Protein AF-E7D6I8-F1 (afdb_monomer)

Structure (mmCIF, N/CA/C/O backbone):
data_AF-E7D6I8-F1
#
_entry.id   AF-E7D6I8-F1
#
loop_
_atom_site.group_PDB
_atom_site.id
_atom_site.type_symbol
_atom_site.label_atom_id
_atom_site.label_alt_id
_atom_site.label_comp_id
_atom_site.label_asym_id
_atom_site.label_entity_id
_atom_site.label_seq_id
_atom_site.pdbx_PDB_ins_code
_atom_site.Cartn_x
_atom_site.Cartn_y
_atom_site.Cartn_z
_atom_site.occupancy
_atom_site.B_iso_or_equiv
_atom_site.auth_seq_id
_atom_site.auth_comp_id
_atom_site.auth_asym_id
_atom_site.auth_atom_id
_atom_site.pdbx_PDB_model_num
ATOM 1 N N . THR A 1 1 ? -1.156 -1.946 0.587 1.00 59.25 1 THR A N 1
ATOM 2 C CA . THR A 1 1 ? 0.275 -1.629 0.800 1.00 59.25 1 THR A CA 1
ATOM 3 C C . THR A 1 1 ? 1.200 -2.328 -0.184 1.00 59.25 1 THR A C 1
ATOM 5 O O . THR A 1 1 ? 0.895 -3.419 -0.640 1.00 59.25 1 THR A O 1
ATOM 8 N N . VAL A 1 2 ? 2.340 -1.712 -0.531 1.00 67.62 2 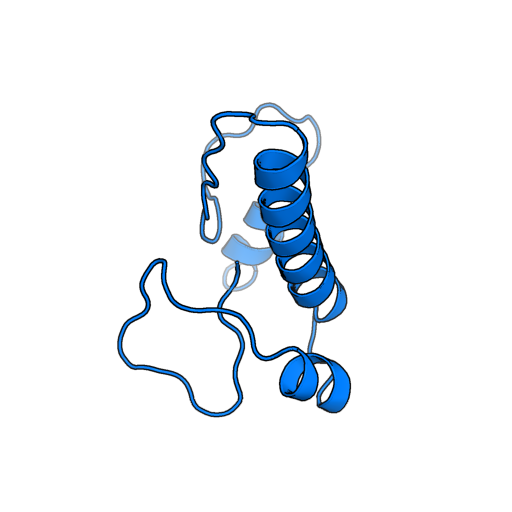VAL A N 1
ATOM 9 C CA . VAL A 1 2 ? 3.404 -2.383 -1.307 1.00 67.62 2 VAL A CA 1
ATOM 10 C C . VAL A 1 2 ? 4.351 -3.063 -0.328 1.00 67.62 2 VAL A C 1
ATOM 12 O O . VAL A 1 2 ? 4.952 -2.380 0.497 1.00 67.62 2 VAL A O 1
ATOM 15 N N . ASN A 1 3 ? 4.480 -4.383 -0.387 1.00 81.06 3 ASN A N 1
ATOM 16 C CA . ASN A 1 3 ? 5.223 -5.132 0.625 1.00 81.06 3 ASN A CA 1
ATOM 17 C C . ASN A 1 3 ? 6.735 -4.999 0.409 1.00 81.06 3 ASN A C 1
ATOM 19 O O . ASN A 1 3 ? 7.312 -5.625 -0.476 1.00 81.06 3 ASN A O 1
ATOM 23 N N . VAL A 1 4 ? 7.355 -4.138 1.216 1.00 87.56 4 VAL A N 1
ATOM 24 C CA . VAL A 1 4 ? 8.796 -3.876 1.222 1.00 87.56 4 VAL A CA 1
ATOM 25 C C . VAL A 1 4 ? 9.309 -4.197 2.617 1.00 87.56 4 VAL A C 1
ATOM 27 O O . VAL A 1 4 ? 8.883 -3.571 3.584 1.00 87.56 4 VAL A O 1
ATOM 30 N N . GLU A 1 5 ? 10.185 -5.189 2.712 1.00 91.44 5 GLU A N 1
ATOM 31 C CA . GLU A 1 5 ? 10.795 -5.675 3.952 1.00 91.44 5 GLU A CA 1
ATOM 32 C C . GLU A 1 5 ? 12.206 -6.202 3.657 1.00 91.44 5 GLU A C 1
ATOM 34 O O . GLU A 1 5 ? 12.528 -6.483 2.499 1.00 91.44 5 GLU A O 1
ATOM 39 N N . GLU A 1 6 ? 13.051 -6.323 4.685 1.00 91.88 6 GLU A N 1
ATOM 40 C CA . GLU A 1 6 ? 14.444 -6.768 4.519 1.00 91.88 6 GLU A CA 1
ATOM 41 C C . GLU A 1 6 ? 14.545 -8.204 3.991 1.00 91.88 6 GLU A C 1
ATOM 43 O O . GLU A 1 6 ? 15.360 -8.498 3.117 1.00 91.88 6 GLU A O 1
ATOM 48 N N . HIS A 1 7 ? 13.682 -9.086 4.497 1.00 92.62 7 HIS A N 1
ATOM 49 C CA . HIS A 1 7 ? 13.650 -10.499 4.144 1.00 92.62 7 HIS A CA 1
ATOM 50 C C . HIS A 1 7 ? 12.336 -10.820 3.440 1.00 92.62 7 HIS A C 1
ATOM 52 O O . HIS A 1 7 ? 11.296 -10.958 4.081 1.00 92.62 7 HIS A O 1
ATOM 58 N N . GLN A 1 8 ? 12.376 -10.935 2.113 1.00 91.44 8 GLN A N 1
ATOM 59 C CA . GLN A 1 8 ? 11.163 -11.166 1.335 1.00 91.44 8 GLN A CA 1
ATOM 60 C C . GLN A 1 8 ? 10.515 -12.515 1.643 1.00 91.44 8 GLN A C 1
ATOM 62 O O . GLN A 1 8 ? 11.182 -13.540 1.808 1.00 91.44 8 GLN A O 1
ATOM 67 N N . LYS A 1 9 ? 9.183 -12.508 1.661 1.00 90.44 9 LYS A N 1
ATOM 68 C CA . LYS A 1 9 ? 8.366 -13.709 1.811 1.00 90.44 9 LYS A CA 1
ATOM 69 C C . LYS A 1 9 ? 8.093 -14.338 0.446 1.00 90.44 9 LYS A C 1
ATOM 71 O O . LYS A 1 9 ? 7.980 -13.620 -0.546 1.00 90.44 9 LYS A O 1
ATOM 76 N N . PRO A 1 10 ? 7.922 -15.669 0.385 1.00 93.00 10 PRO A N 1
ATOM 77 C CA . PRO A 1 10 ? 7.599 -16.350 -0.867 1.00 93.00 10 PRO A CA 1
ATOM 78 C C . PRO A 1 10 ? 6.205 -15.982 -1.394 1.00 93.00 10 PRO A C 1
ATOM 80 O O . PRO A 1 10 ? 5.971 -16.026 -2.597 1.00 93.00 10 PRO A O 1
ATOM 83 N N . VAL A 1 11 ? 5.276 -15.640 -0.497 1.00 93.25 11 VAL A N 1
ATOM 84 C CA . VAL A 1 11 ? 3.895 -15.269 -0.817 1.00 93.25 11 VAL A CA 1
ATOM 85 C C . VAL A 1 11 ? 3.452 -14.157 0.122 1.00 93.25 11 VAL A C 1
ATOM 87 O O . VAL A 1 11 ? 3.791 -14.162 1.307 1.00 93.25 11 VAL A O 1
ATOM 90 N N . TYR A 1 12 ? 2.663 -13.235 -0.420 1.00 92.00 12 TYR A N 1
ATOM 91 C CA . TYR A 1 12 ? 2.056 -12.131 0.304 1.00 92.00 12 TYR A CA 1
ATOM 92 C C . TYR A 1 12 ? 0.532 -12.233 0.302 1.00 92.00 12 TYR A C 1
ATOM 94 O O . TYR A 1 12 ? -0.059 -12.669 -0.682 1.00 92.00 12 TYR A O 1
ATOM 102 N N . ASN A 1 13 ? -0.088 -11.798 1.396 1.00 92.94 13 ASN A N 1
ATOM 103 C CA . ASN A 1 13 ? -1.533 -11.677 1.560 1.00 92.94 13 ASN A CA 1
ATOM 104 C C . ASN A 1 13 ? -1.904 -10.352 2.254 1.00 92.94 13 ASN A C 1
ATOM 106 O O . ASN A 1 13 ? -1.042 -9.537 2.586 1.00 92.94 13 ASN A O 1
ATOM 110 N N . GLU A 1 14 ? -3.196 -10.143 2.480 1.00 92.94 14 GLU A N 1
ATOM 111 C CA . GLU A 1 14 ? -3.795 -8.912 3.008 1.00 92.94 14 GLU A CA 1
ATOM 112 C C . GLU A 1 14 ? -3.409 -8.621 4.466 1.00 92.94 14 GLU A C 1
ATOM 114 O O . GLU A 1 14 ? -3.571 -7.500 4.938 1.00 92.94 14 GLU A O 1
ATOM 119 N N . ASN A 1 15 ? -2.852 -9.602 5.183 1.00 92.44 15 ASN A N 1
ATOM 120 C CA . ASN A 1 15 ? -2.356 -9.410 6.547 1.00 92.44 15 ASN A CA 1
ATOM 121 C C . ASN A 1 15 ? -0.911 -8.882 6.581 1.00 92.44 15 ASN A C 1
ATOM 123 O O . ASN A 1 15 ? -0.346 -8.685 7.659 1.00 92.44 15 ASN A O 1
ATOM 127 N N . ASN A 1 16 ? -0.267 -8.700 5.425 1.00 93.12 16 ASN A N 1
ATOM 128 C CA . ASN A 1 16 ? 1.105 -8.218 5.351 1.00 93.12 16 ASN A CA 1
ATOM 129 C C . ASN A 1 16 ? 1.184 -6.693 5.246 1.00 93.12 16 ASN A C 1
ATOM 131 O O . ASN A 1 16 ? 0.438 -6.042 4.519 1.00 93.12 16 ASN A O 1
ATOM 135 N N . TRP A 1 17 ? 2.159 -6.138 5.962 1.00 93.62 17 TRP A N 1
ATOM 136 C CA . TRP A 1 17 ? 2.454 -4.713 5.999 1.00 93.62 17 TRP A CA 1
ATOM 137 C C . TRP A 1 17 ? 3.916 -4.476 5.655 1.00 93.62 17 TRP A C 1
ATOM 139 O O . TRP A 1 17 ? 4.777 -5.294 5.977 1.00 93.62 17 TRP A O 1
ATOM 149 N N . SER A 1 18 ? 4.187 -3.338 5.026 1.00 94.31 18 SER A N 1
ATOM 150 C CA . SER A 1 18 ? 5.542 -2.888 4.725 1.00 94.31 18 SER A CA 1
ATOM 151 C C . SER A 1 18 ? 6.305 -2.563 6.012 1.00 94.31 18 SER A C 1
ATOM 153 O O . SER A 1 18 ? 5.753 -1.949 6.931 1.00 94.31 18 SER A O 1
ATOM 155 N N . ASP A 1 19 ? 7.582 -2.931 6.051 1.00 95.06 19 ASP A N 1
ATOM 156 C CA . ASP A 1 19 ? 8.493 -2.622 7.147 1.00 95.06 19 ASP A CA 1
ATOM 157 C C . ASP A 1 19 ? 8.989 -1.178 7.007 1.00 95.06 19 ASP A C 1
ATOM 159 O O . ASP A 1 19 ? 9.869 -0.860 6.202 1.00 95.06 19 ASP A O 1
ATOM 163 N N . LEU A 1 20 ? 8.382 -0.277 7.779 1.00 95.19 20 LEU A N 1
ATOM 164 C CA . LEU A 1 20 ? 8.722 1.141 7.736 1.00 95.19 20 LEU A CA 1
ATOM 165 C C . LEU A 1 20 ? 10.156 1.407 8.205 1.00 95.19 20 LEU A C 1
ATOM 167 O O . LEU A 1 20 ? 10.805 2.279 7.630 1.00 95.19 20 LEU A O 1
ATOM 171 N N . ASP A 1 21 ? 10.671 0.656 9.177 1.00 96.19 21 ASP A N 1
ATOM 172 C CA . ASP A 1 21 ? 12.018 0.864 9.715 1.00 96.19 21 ASP A CA 1
ATOM 173 C C . ASP A 1 21 ? 13.074 0.482 8.676 1.00 96.19 21 ASP A C 1
ATOM 175 O O . ASP A 1 21 ? 14.029 1.228 8.416 1.00 96.19 21 ASP A O 1
ATOM 179 N N . PHE A 1 22 ? 12.854 -0.633 7.980 1.00 95.81 22 PHE A N 1
ATOM 180 C CA . PHE A 1 22 ? 13.665 -1.010 6.830 1.00 95.81 22 PHE A CA 1
ATOM 181 C C . PHE A 1 22 ? 13.607 0.045 5.714 1.00 95.81 22 PHE A C 1
ATOM 183 O O . PHE A 1 22 ? 14.642 0.461 5.186 1.00 95.81 22 PHE A O 1
ATOM 190 N N . ILE A 1 23 ? 12.414 0.543 5.372 1.00 95.50 23 ILE A N 1
ATOM 191 C CA . ILE A 1 23 ? 12.263 1.555 4.318 1.00 95.50 23 ILE A CA 1
ATOM 192 C C . ILE A 1 23 ? 12.977 2.863 4.696 1.00 95.50 23 ILE A C 1
ATOM 194 O O . ILE A 1 23 ? 13.682 3.439 3.860 1.00 95.50 23 ILE A O 1
ATOM 198 N N . TYR A 1 24 ? 12.839 3.327 5.941 1.00 96.19 24 TYR A N 1
ATOM 199 C CA . TYR A 1 24 ? 13.481 4.552 6.422 1.00 96.19 24 TYR A CA 1
ATOM 200 C C . TYR A 1 24 ? 14.999 4.430 6.540 1.00 96.19 24 TYR A C 1
ATOM 202 O O . TYR A 1 24 ? 15.699 5.421 6.316 1.00 96.19 24 TYR A O 1
ATOM 210 N N . SER A 1 25 ? 15.511 3.244 6.874 1.00 97.00 25 SER A N 1
ATOM 211 C CA . SER A 1 25 ? 16.952 3.002 6.977 1.00 97.00 25 SER A CA 1
ATOM 212 C C . SER A 1 25 ? 17.619 2.897 5.605 1.00 97.00 25 SER A C 1
ATOM 214 O O . SER A 1 25 ? 18.659 3.515 5.384 1.00 97.00 25 SER A O 1
ATOM 216 N N . LYS A 1 26 ? 17.022 2.162 4.658 1.00 95.75 26 LYS A N 1
ATOM 217 C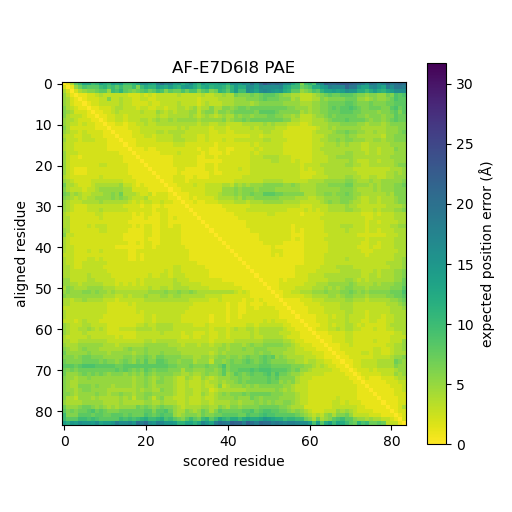 CA . LYS A 1 26 ? 17.610 1.944 3.327 1.00 95.75 26 LYS A CA 1
ATOM 218 C C . LYS A 1 26 ? 17.363 3.086 2.350 1.00 95.75 26 LYS A C 1
ATOM 220 O O . LYS A 1 26 ? 18.194 3.300 1.473 1.00 95.75 26 LYS A O 1
ATOM 225 N N . LYS A 1 27 ? 16.226 3.786 2.459 1.00 94.31 27 LYS A N 1
ATOM 226 C CA . LYS A 1 27 ? 15.812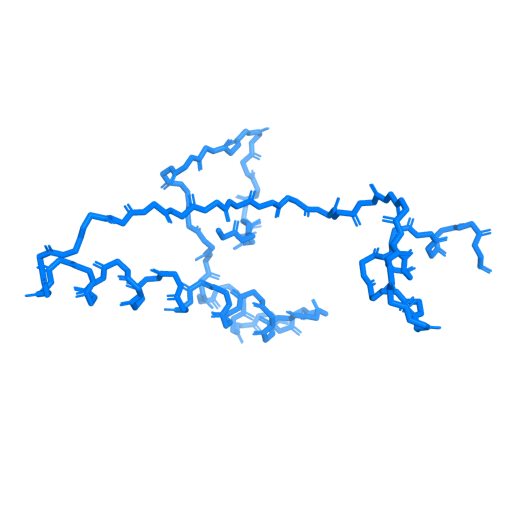 4.875 1.551 1.00 94.31 27 LYS A CA 1
ATOM 227 C C . LYS A 1 27 ? 15.995 4.540 0.064 1.00 94.31 27 LYS A C 1
ATOM 229 O O . LYS A 1 27 ? 16.466 5.363 -0.719 1.00 94.31 27 LYS A O 1
ATOM 234 N N . MET A 1 28 ? 15.620 3.321 -0.320 1.00 91.75 28 MET A N 1
ATOM 235 C CA . MET A 1 28 ? 15.685 2.849 -1.707 1.00 91.75 28 MET A CA 1
ATOM 236 C C . MET A 1 28 ? 14.849 3.723 -2.656 1.00 91.75 28 MET A C 1
ATOM 238 O O . MET A 1 28 ? 14.013 4.517 -2.219 1.00 91.75 28 MET A O 1
ATOM 242 N N . THR A 1 29 ? 15.034 3.572 -3.968 1.00 89.88 29 THR A N 1
ATOM 243 C CA . THR A 1 29 ? 14.241 4.306 -4.965 1.00 89.88 29 THR A CA 1
ATOM 244 C C . THR A 1 29 ? 12.744 4.208 -4.658 1.00 89.88 29 THR A C 1
ATOM 246 O O . THR A 1 29 ? 12.229 3.134 -4.359 1.00 89.88 29 THR A O 1
ATOM 249 N N . ALA A 1 30 ? 12.056 5.352 -4.706 1.00 89.38 30 ALA A N 1
ATOM 250 C CA . ALA A 1 30 ? 10.640 5.492 -4.361 1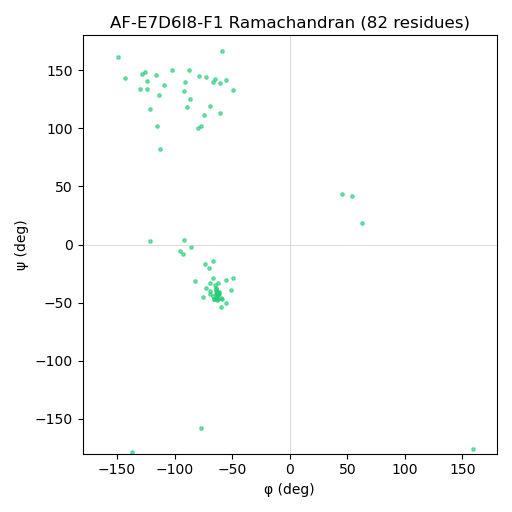.00 89.38 30 ALA A CA 1
ATOM 251 C C . ALA A 1 30 ? 10.256 5.168 -2.896 1.00 89.38 30 ALA A C 1
ATOM 253 O O . ALA A 1 30 ? 9.071 5.029 -2.605 1.00 89.38 30 ALA A O 1
ATOM 254 N N . TRP A 1 31 ? 11.196 5.139 -1.939 1.00 93.81 31 TRP A N 1
ATOM 255 C CA . TRP A 1 31 ? 10.897 4.864 -0.519 1.00 93.81 31 TRP A CA 1
ATOM 256 C C . TRP A 1 31 ? 9.760 5.728 0.055 1.00 93.81 31 TRP A C 1
ATOM 258 O O . TRP A 1 31 ? 8.898 5.223 0.770 1.00 93.81 31 TRP A O 1
ATOM 268 N N . MET A 1 32 ? 9.698 7.014 -0.313 1.00 95.12 32 MET A N 1
ATOM 269 C CA . MET A 1 32 ? 8.640 7.936 0.129 1.00 95.12 32 MET A CA 1
ATOM 270 C C . MET A 1 32 ? 7.246 7.493 -0.337 1.00 95.12 32 MET A C 1
ATOM 272 O O . MET A 1 32 ? 6.258 7.689 0.371 1.00 95.12 32 MET A O 1
ATOM 276 N N . TYR A 1 33 ? 7.148 6.861 -1.510 1.00 93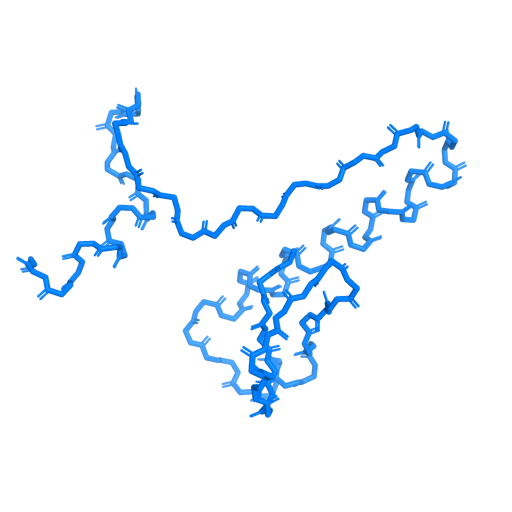.44 33 TYR A N 1
ATOM 277 C CA . TYR A 1 3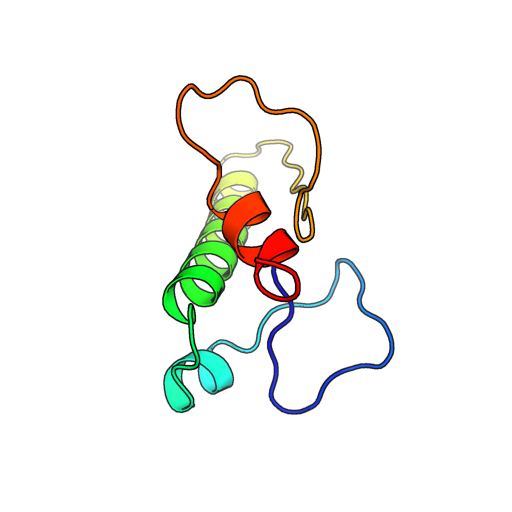3 ? 5.896 6.293 -2.001 1.00 93.44 33 TYR A CA 1
ATOM 278 C C . TYR A 1 33 ? 5.448 5.128 -1.111 1.00 93.44 33 TYR A C 1
ATOM 280 O O . TYR A 1 33 ? 4.304 5.107 -0.666 1.00 93.44 33 TYR A O 1
ATOM 288 N N . PHE A 1 34 ? 6.351 4.204 -0.770 1.00 93.69 34 PHE A N 1
ATOM 289 C CA . PHE A 1 34 ? 6.021 3.066 0.096 1.00 93.69 34 PHE A CA 1
ATOM 290 C C . PHE A 1 34 ? 5.615 3.506 1.504 1.00 9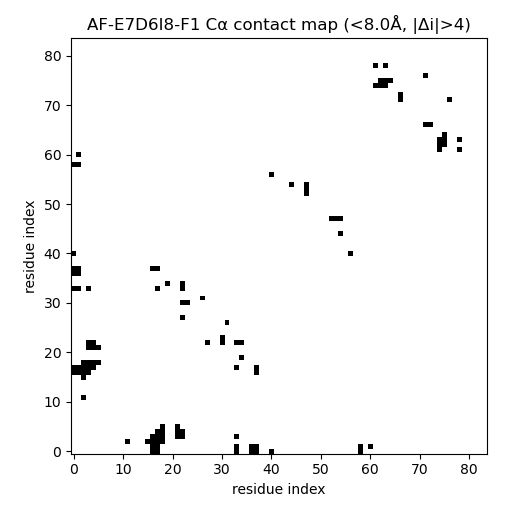3.69 34 PHE A C 1
ATOM 292 O O . PHE A 1 34 ? 4.607 3.030 2.030 1.00 93.69 34 PHE A O 1
ATOM 299 N N . VAL A 1 35 ? 6.337 4.474 2.079 1.00 95.62 35 VAL A N 1
ATOM 300 C CA . VAL A 1 35 ? 5.979 5.085 3.366 1.00 95.62 35 VAL A CA 1
ATOM 301 C C . VAL A 1 35 ? 4.598 5.731 3.291 1.00 95.62 35 VAL A C 1
ATOM 303 O O . VAL A 1 35 ? 3.728 5.408 4.098 1.00 95.62 35 VAL A O 1
ATOM 306 N N . SER A 1 36 ? 4.370 6.612 2.310 1.00 96.56 36 SER A N 1
ATOM 307 C CA . SER A 1 36 ? 3.109 7.357 2.211 1.00 96.56 36 SER A CA 1
ATOM 308 C C . SER A 1 36 ? 1.905 6.437 2.025 1.00 96.56 36 SER A C 1
ATOM 310 O O . SER A 1 36 ? 0.901 6.619 2.708 1.00 96.56 36 SER A O 1
ATOM 312 N N . LYS A 1 37 ? 2.007 5.407 1.175 1.00 95.62 37 LYS A N 1
ATOM 313 C CA . LYS A 1 37 ? 0.935 4.420 0.984 1.00 95.62 37 LYS A CA 1
ATOM 314 C C . LYS A 1 37 ? 0.645 3.626 2.255 1.00 95.62 37 LYS A C 1
ATOM 316 O O . LYS A 1 37 ? -0.519 3.435 2.585 1.00 95.62 37 LYS A O 1
ATOM 321 N N . THR A 1 38 ? 1.683 3.217 2.980 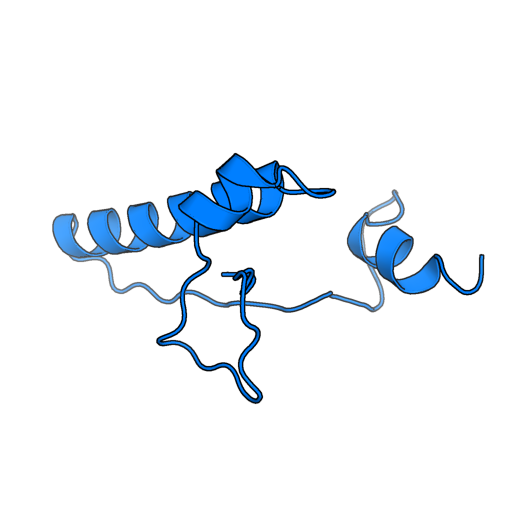1.00 95.75 38 THR A N 1
ATOM 322 C CA . THR A 1 38 ? 1.535 2.458 4.230 1.00 95.75 38 THR A CA 1
ATOM 323 C C . THR A 1 38 ? 0.878 3.285 5.326 1.00 95.75 38 THR A C 1
ATOM 325 O O . THR A 1 38 ? -0.050 2.817 5.980 1.00 95.75 38 THR A O 1
ATOM 328 N N . LEU A 1 39 ? 1.332 4.525 5.519 1.00 97.00 39 LEU A N 1
ATOM 329 C CA . LEU A 1 39 ? 0.776 5.412 6.538 1.00 97.00 39 LEU A CA 1
ATOM 330 C C . LEU A 1 39 ? -0.649 5.852 6.198 1.00 97.00 39 LEU A C 1
ATOM 332 O O . LEU A 1 39 ? -1.494 5.874 7.087 1.00 97.00 39 LEU A O 1
ATOM 336 N N . ALA A 1 40 ? -0.931 6.151 4.927 1.00 97.88 40 ALA A N 1
ATOM 337 C CA . ALA A 1 40 ? -2.271 6.529 4.490 1.00 97.88 40 ALA A CA 1
ATOM 338 C C . ALA A 1 40 ? -3.284 5.398 4.713 1.00 97.88 40 ALA A C 1
ATOM 340 O O . ALA A 1 40 ? -4.380 5.658 5.196 1.00 97.88 40 ALA A O 1
ATOM 341 N N . GLU A 1 41 ? -2.916 4.149 4.410 1.00 97.44 41 GLU A N 1
ATOM 342 C CA . GLU A 1 41 ? -3.800 3.002 4.628 1.00 97.44 41 GLU A CA 1
ATOM 343 C C . GLU A 1 41 ? -4.052 2.748 6.121 1.00 97.44 41 GLU A C 1
ATOM 345 O O . GLU A 1 41 ? -5.202 2.583 6.520 1.00 97.44 41 GLU A O 1
ATOM 350 N N . LYS A 1 42 ? -3.012 2.802 6.969 1.00 96.62 42 LYS A N 1
ATOM 351 C CA . LYS A 1 42 ? -3.173 2.697 8.433 1.00 96.62 42 LYS A CA 1
ATOM 352 C C . LYS A 1 42 ? -4.077 3.800 8.986 1.00 96.62 42 LYS A C 1
ATOM 354 O O . LYS A 1 42 ? -4.991 3.513 9.751 1.00 96.62 42 LYS A O 1
ATOM 359 N N . ALA A 1 43 ? -3.854 5.046 8.570 1.00 98.06 43 ALA A N 1
ATOM 360 C CA . ALA A 1 43 ? -4.668 6.179 9.000 1.00 98.06 43 ALA A CA 1
ATOM 361 C C . ALA A 1 43 ? -6.128 6.055 8.536 1.00 98.06 43 ALA A C 1
ATOM 363 O O . ALA A 1 43 ? -7.035 6.380 9.296 1.00 98.06 43 ALA A O 1
ATOM 364 N N . ALA A 1 44 ? -6.362 5.558 7.317 1.00 98.00 44 ALA A N 1
ATOM 365 C CA . ALA A 1 44 ? -7.708 5.309 6.812 1.00 98.00 44 ALA A CA 1
ATOM 366 C C . ALA A 1 44 ? -8.445 4.249 7.645 1.00 98.00 44 ALA A C 1
ATOM 368 O O . ALA A 1 44 ? -9.609 4.456 7.976 1.00 98.00 44 ALA A O 1
ATOM 369 N N . TRP A 1 45 ? -7.770 3.161 8.039 1.00 97.75 45 TRP A N 1
ATOM 370 C CA . TRP A 1 45 ? -8.348 2.133 8.913 1.00 97.75 45 TRP A CA 1
ATOM 371 C C . TRP A 1 45 ? -8.724 2.669 10.298 1.00 97.75 45 TRP A C 1
ATOM 373 O O . TRP A 1 45 ? -9.838 2.417 10.761 1.00 97.75 45 TRP A O 1
ATOM 383 N N . GLU A 1 46 ? -7.835 3.430 10.945 1.00 98.25 46 GLU A N 1
ATOM 384 C CA . GLU A 1 46 ? -8.132 4.033 12.252 1.00 98.25 46 GLU A CA 1
ATOM 385 C C . GLU A 1 46 ? -9.293 5.028 12.152 1.00 98.25 46 GLU A C 1
ATOM 387 O O . GLU A 1 46 ? -10.272 4.924 12.893 1.00 98.25 46 GLU A O 1
ATOM 392 N N . ALA A 1 47 ? -9.258 5.923 11.160 1.00 98.38 47 ALA A N 1
ATOM 393 C CA . ALA A 1 47 ? -10.329 6.886 10.940 1.00 98.38 47 ALA A CA 1
ATOM 394 C C . ALA A 1 47 ? -11.669 6.197 10.636 1.00 98.38 47 ALA A C 1
ATOM 396 O O . ALA A 1 47 ? -12.705 6.611 11.155 1.00 98.38 47 ALA A O 1
ATOM 397 N N . ALA A 1 48 ? -11.679 5.133 9.830 1.00 98.31 48 ALA A N 1
ATOM 398 C CA . ALA A 1 48 ? -12.899 4.390 9.534 1.00 98.31 48 ALA A CA 1
ATOM 399 C C . ALA A 1 48 ? -13.505 3.768 10.799 1.00 98.31 48 ALA A C 1
ATOM 401 O O . ALA A 1 48 ? -14.712 3.877 11.024 1.00 98.31 48 ALA A O 1
ATOM 402 N N . LYS A 1 49 ? -12.666 3.188 11.666 1.00 97.62 49 LYS A N 1
ATOM 403 C CA . LYS A 1 49 ? -13.088 2.607 12.945 1.00 97.62 49 LYS A CA 1
ATOM 404 C C . LYS A 1 49 ? -13.658 3.660 13.896 1.00 97.62 49 LYS A C 1
ATOM 406 O O . LYS A 1 49 ? -14.723 3.443 14.471 1.00 97.62 49 LYS A O 1
ATOM 411 N N . GLU A 1 50 ? -12.982 4.798 14.044 1.00 98.38 50 GLU A N 1
ATOM 412 C CA . GLU A 1 50 ? -13.428 5.911 14.894 1.00 98.38 50 GLU A CA 1
ATOM 413 C C . GLU A 1 50 ? -14.761 6.502 14.420 1.00 98.38 50 GLU A C 1
ATOM 415 O O . GLU A 1 50 ? -15.654 6.776 15.224 1.00 98.38 50 GLU A O 1
ATOM 420 N N . ASN A 1 51 ? -14.920 6.645 13.103 1.00 98.19 51 ASN A N 1
ATOM 421 C CA . ASN A 1 51 ? -16.090 7.268 12.488 1.00 98.19 51 ASN A CA 1
ATOM 422 C C . ASN A 1 51 ? -17.204 6.268 12.127 1.00 98.19 51 ASN A C 1
ATOM 424 O O . ASN A 1 51 ? -18.222 6.676 11.571 1.00 98.19 51 ASN A O 1
ATOM 428 N N . LYS A 1 52 ? -17.047 4.977 12.459 1.00 97.50 52 LYS A N 1
ATOM 429 C CA . LYS A 1 52 ? -17.998 3.891 12.138 1.00 97.50 52 LYS A CA 1
ATOM 430 C C . LYS A 1 52 ? -18.340 3.812 10.642 1.00 97.50 52 LYS A C 1
ATOM 432 O O . LYS A 1 52 ? -19.496 3.619 10.270 1.00 97.50 52 LYS A O 1
ATOM 437 N N . ILE A 1 53 ? -17.329 3.979 9.796 1.00 98.38 53 ILE A N 1
ATOM 438 C CA . ILE A 1 53 ? -17.435 3.871 8.339 1.00 98.38 53 ILE A CA 1
ATOM 439 C C . ILE A 1 53 ? -17.118 2.432 7.935 1.00 98.38 53 ILE A C 1
ATOM 441 O O . ILE A 1 53 ? -16.105 1.881 8.364 1.00 98.38 53 ILE A O 1
ATOM 445 N N . ASP A 1 54 ? -17.960 1.843 7.086 1.00 98.00 54 ASP A N 1
ATOM 446 C CA . ASP A 1 54 ? -17.649 0.565 6.447 1.00 98.00 54 ASP A CA 1
ATOM 447 C C . ASP A 1 54 ? -16.605 0.801 5.349 1.00 98.00 54 ASP A C 1
ATOM 449 O O . ASP A 1 54 ? -16.853 1.521 4.375 1.00 98.00 54 ASP A O 1
ATOM 453 N N . PHE A 1 55 ? -15.397 0.289 5.563 1.00 97.25 55 PHE A N 1
ATOM 454 C CA . PHE A 1 55 ? -14.222 0.638 4.776 1.00 97.25 55 PHE A CA 1
ATOM 455 C C . PHE A 1 55 ? -13.577 -0.601 4.171 1.00 97.25 55 PHE A C 1
ATOM 457 O O . PHE A 1 55 ? -13.325 -1.595 4.852 1.00 97.25 55 PHE A O 1
ATOM 464 N N . ILE A 1 56 ? -13.251 -0.493 2.885 1.00 97.12 56 ILE A N 1
ATOM 465 C CA . ILE A 1 56 ? -12.458 -1.475 2.156 1.00 97.12 56 ILE A CA 1
ATOM 466 C C . ILE A 1 56 ? -11.248 -0.785 1.530 1.00 97.12 56 ILE A C 1
ATOM 468 O O . ILE A 1 56 ? -11.345 0.320 0.994 1.00 97.12 56 ILE A O 1
ATOM 472 N N . SER A 1 57 ? -10.108 -1.467 1.566 1.00 95.94 57 SER A N 1
ATOM 473 C CA . SER A 1 57 ? -8.886 -1.060 0.874 1.00 95.94 57 SER A CA 1
ATOM 474 C C . SER A 1 57 ? -8.638 -2.005 -0.298 1.00 95.94 57 SER A C 1
ATOM 476 O O . SER A 1 57 ? -8.796 -3.218 -0.168 1.00 95.94 57 SER A O 1
ATOM 478 N N . ILE A 1 58 ? -8.246 -1.454 -1.447 1.00 96.00 58 ILE A N 1
ATOM 479 C CA . ILE A 1 58 ? -7.821 -2.228 -2.617 1.00 96.00 58 ILE A CA 1
ATOM 480 C C . ILE A 1 58 ? -6.338 -1.949 -2.832 1.00 96.00 58 ILE A C 1
ATOM 482 O O . ILE A 1 58 ? -5.920 -0.793 -2.910 1.00 96.00 58 ILE A O 1
ATOM 486 N N . ILE A 1 59 ? -5.549 -3.015 -2.958 1.00 94.19 59 ILE A N 1
ATOM 487 C CA . ILE A 1 59 ? -4.092 -2.951 -3.071 1.00 94.19 59 ILE A CA 1
ATOM 488 C C . ILE A 1 59 ? -3.678 -3.407 -4.478 1.00 94.19 59 ILE A C 1
ATOM 490 O O . ILE A 1 59 ? -3.341 -4.574 -4.677 1.00 94.19 59 ILE A O 1
ATOM 494 N N . PRO A 1 60 ? -3.728 -2.521 -5.487 1.00 93.38 60 PRO A N 1
ATOM 495 C CA . PRO A 1 60 ? -3.290 -2.881 -6.825 1.00 93.38 60 PRO A CA 1
ATOM 496 C C . PRO A 1 60 ? -1.754 -2.982 -6.894 1.00 93.38 60 PRO A C 1
ATOM 498 O O . PRO A 1 60 ? -1.057 -2.171 -6.272 1.00 93.38 60 PRO A O 1
ATOM 501 N N . PRO A 1 61 ? -1.213 -3.932 -7.679 1.00 90.62 61 PRO A N 1
ATOM 502 C CA . PRO A 1 61 ? 0.203 -3.962 -8.032 1.00 90.62 61 PRO A CA 1
ATOM 503 C C . PRO A 1 61 ? 0.502 -2.918 -9.127 1.00 90.62 61 PRO A C 1
ATOM 505 O O . PRO A 1 61 ? -0.228 -1.942 -9.308 1.00 90.62 61 PRO A O 1
ATOM 508 N N . LEU A 1 62 ? 1.591 -3.105 -9.876 1.00 91.31 62 LEU A N 1
ATOM 509 C CA . LEU A 1 62 ? 1.909 -2.268 -11.031 1.00 91.31 62 LEU A CA 1
ATOM 510 C C . LEU A 1 62 ? 0.798 -2.364 -12.093 1.00 91.31 62 LEU A C 1
ATOM 512 O O . LEU A 1 62 ? 0.593 -3.414 -12.696 1.00 91.31 62 LEU A O 1
ATOM 516 N N . VAL A 1 63 ? 0.082 -1.259 -12.315 1.00 92.56 63 VAL A N 1
ATOM 517 C CA . VAL A 1 63 ? -1.049 -1.199 -13.254 1.00 92.56 63 VAL A CA 1
ATOM 518 C C . VAL A 1 63 ? -0.562 -0.880 -14.667 1.00 92.56 63 VAL A C 1
ATOM 520 O O . VAL A 1 63 ? 0.080 0.152 -14.892 1.00 92.56 63 VAL A O 1
ATOM 523 N N . VAL A 1 64 ? -0.927 -1.746 -15.615 1.00 94.19 64 VAL A N 1
ATOM 524 C CA . VAL A 1 64 ? -0.593 -1.656 -17.043 1.00 94.19 64 VAL A CA 1
ATOM 525 C C . VAL A 1 64 ? -1.867 -1.835 -17.868 1.00 94.19 64 VAL A C 1
ATOM 527 O O . VAL A 1 64 ? -2.654 -2.742 -17.606 1.00 94.19 64 VAL A O 1
ATOM 530 N N . GLY A 1 65 ? -2.070 -0.978 -18.869 1.00 93.19 65 GLY A N 1
ATOM 531 C CA . GLY A 1 65 ? -3.213 -1.044 -19.778 1.00 93.19 65 GLY A CA 1
ATOM 532 C C . GLY A 1 65 ? -3.484 0.289 -20.482 1.00 93.19 65 GLY A C 1
ATOM 533 O O . GLY A 1 65 ? -2.718 1.240 -20.304 1.00 93.19 65 GLY A O 1
ATOM 534 N N . PRO A 1 66 ? -4.564 0.376 -21.282 1.00 95.19 66 PRO A N 1
ATOM 535 C CA . PRO A 1 66 ? -5.020 1.634 -21.863 1.00 95.19 66 PRO A CA 1
ATOM 536 C C . PRO A 1 66 ? -5.254 2.694 -20.782 1.00 95.19 66 PRO A C 1
ATOM 538 O O . PRO A 1 66 ? -5.770 2.393 -19.706 1.00 95.19 66 PRO A O 1
ATOM 541 N N . PHE A 1 67 ? -4.899 3.941 -21.077 1.00 94.31 67 PHE A N 1
ATOM 542 C CA . PHE A 1 67 ? -5.047 5.065 -20.158 1.00 94.31 67 PHE A CA 1
ATOM 543 C C . PHE A 1 67 ? -5.782 6.219 -20.839 1.00 94.31 67 PHE A C 1
ATOM 545 O O .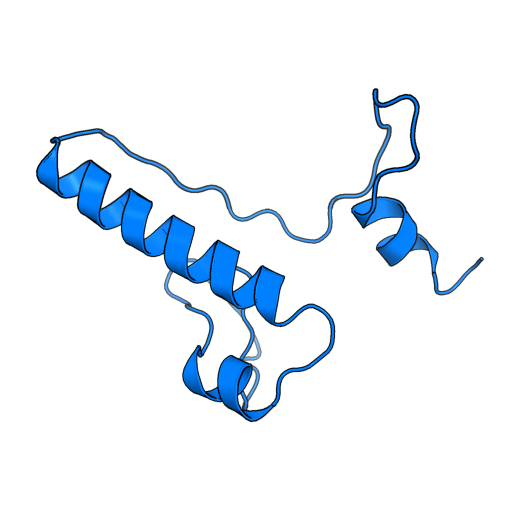 PHE A 1 67 ? -5.660 6.431 -22.041 1.00 94.31 67 PHE A O 1
ATOM 552 N N . ILE A 1 68 ? -6.562 6.957 -20.052 1.00 96.19 68 ILE A N 1
ATOM 553 C CA . ILE A 1 68 ? -7.379 8.085 -20.528 1.00 96.19 68 ILE A CA 1
ATOM 554 C C . ILE A 1 68 ? -6.683 9.442 -20.352 1.00 96.19 68 ILE A C 1
ATOM 556 O O . ILE A 1 68 ? -7.216 10.472 -20.756 1.00 96.19 68 ILE A O 1
ATOM 560 N N . THR A 1 69 ? -5.517 9.466 -19.704 1.00 94.56 69 THR A N 1
ATOM 561 C CA . THR A 1 69 ? -4.772 10.698 -19.431 1.00 94.56 69 THR A CA 1
ATOM 562 C C . THR A 1 69 ? -4.006 11.167 -20.671 1.00 94.56 69 THR A C 1
ATOM 564 O O . THR A 1 69 ? -3.484 10.337 -21.411 1.00 94.56 69 THR A O 1
ATOM 567 N N . PRO A 1 70 ? -3.871 12.488 -20.899 1.00 94.25 70 PRO A N 1
ATOM 568 C CA . PRO A 1 70 ? -3.101 13.007 -22.033 1.00 94.25 70 PRO A CA 1
ATOM 569 C C . PRO A 1 70 ? -1.590 12.790 -21.864 1.00 94.25 70 PRO A C 1
ATOM 571 O O . PRO A 1 70 ? -0.839 12.839 -22.833 1.00 94.25 70 PRO A O 1
ATOM 574 N N . THR A 1 71 ? -1.138 12.570 -20.628 1.00 93.75 71 THR A N 1
ATOM 575 C CA . THR A 1 71 ? 0.250 12.264 -20.289 1.00 93.75 71 THR A CA 1
ATOM 576 C C . THR A 1 71 ? 0.422 10.780 -20.019 1.00 93.75 71 THR A C 1
ATOM 578 O O . THR A 1 71 ? -0.496 10.106 -19.542 1.00 93.75 71 THR A O 1
ATOM 581 N N . PHE A 1 72 ? 1.624 10.286 -20.305 1.00 91.06 72 PHE A N 1
ATOM 582 C CA . PHE A 1 72 ? 1.976 8.893 -20.089 1.00 91.06 72 PHE A CA 1
ATOM 583 C C . PHE A 1 72 ? 2.062 8.591 -18.578 1.00 91.06 72 PHE A C 1
ATOM 585 O O . PHE A 1 72 ? 2.870 9.217 -17.883 1.00 91.06 72 PHE A O 1
ATOM 592 N N . PRO A 1 73 ? 1.238 7.674 -18.036 1.00 92.50 73 PRO A N 1
ATOM 593 C CA . PRO A 1 73 ? 1.209 7.385 -16.606 1.00 92.50 73 PRO A CA 1
ATOM 594 C C . PRO A 1 73 ? 2.560 6.879 -16.079 1.00 92.50 73 PRO A C 1
ATOM 596 O O . PRO A 1 73 ? 3.162 6.002 -16.704 1.00 92.50 73 PRO A O 1
ATOM 599 N N . PRO A 1 74 ? 3.009 7.315 -14.885 1.00 90.69 74 PRO A N 1
ATOM 600 C CA . PRO A 1 74 ? 4.257 6.831 -14.289 1.00 90.69 74 PRO A CA 1
ATOM 601 C C . PRO A 1 74 ? 4.339 5.304 -14.127 1.00 90.69 74 PRO A C 1
ATOM 603 O O . PRO A 1 74 ? 5.430 4.738 -14.211 1.00 90.69 74 PRO A O 1
ATOM 606 N N . SER A 1 75 ? 3.203 4.621 -13.926 1.00 90.56 75 SER A N 1
ATOM 607 C CA . SER A 1 75 ? 3.166 3.154 -13.848 1.00 90.56 75 SER A CA 1
ATOM 608 C C . SER A 1 75 ? 3.570 2.502 -15.170 1.00 90.56 75 SER A C 1
ATOM 610 O O . SER A 1 75 ? 4.332 1.541 -15.163 1.00 90.56 75 SER A O 1
ATOM 612 N N . LEU A 1 76 ? 3.135 3.060 -16.301 1.00 92.31 76 LEU A N 1
ATOM 613 C CA . LEU A 1 76 ? 3.513 2.577 -17.625 1.00 92.31 76 LEU A CA 1
ATOM 614 C C . LEU A 1 76 ? 4.963 2.928 -17.962 1.00 92.31 76 LEU A C 1
ATOM 616 O O . LEU A 1 76 ? 5.648 2.085 -18.529 1.00 92.31 76 LEU A O 1
ATOM 620 N N . ILE A 1 77 ? 5.458 4.115 -17.570 1.00 91.88 77 ILE A N 1
ATOM 621 C CA . ILE A 1 77 ? 6.890 4.458 -17.720 1.00 91.88 77 ILE A CA 1
ATOM 622 C C . ILE A 1 77 ? 7.739 3.394 -17.023 1.00 91.88 77 ILE A C 1
ATOM 624 O O . ILE A 1 77 ? 8.657 2.828 -17.605 1.00 91.88 77 ILE A O 1
ATOM 628 N N . THR A 1 78 ? 7.393 3.091 -15.771 1.00 90.06 78 THR A N 1
ATOM 629 C CA . THR A 1 78 ? 8.116 2.106 -14.962 1.00 90.06 78 THR A CA 1
ATOM 630 C C . THR A 1 78 ? 8.029 0.709 -15.579 1.00 90.06 78 THR A C 1
ATOM 632 O O . THR A 1 78 ? 9.050 0.039 -15.713 1.00 90.06 78 THR A O 1
ATOM 635 N N . ALA A 1 79 ? 6.831 0.285 -15.997 1.00 91.94 79 ALA A N 1
ATOM 636 C CA . ALA A 1 79 ? 6.596 -1.038 -16.575 1.00 91.94 79 ALA A CA 1
ATOM 637 C C . ALA A 1 79 ? 7.341 -1.272 -17.898 1.00 91.94 79 ALA A C 1
ATOM 639 O O . ALA A 1 79 ? 7.801 -2.384 -18.145 1.00 91.94 79 ALA A O 1
ATOM 640 N N . LEU A 1 80 ? 7.451 -0.245 -18.744 1.00 92.38 80 LEU A N 1
ATOM 641 C CA . LEU A 1 80 ? 8.067 -0.355 -20.070 1.00 92.38 80 LEU A CA 1
ATOM 642 C C . LEU A 1 80 ? 9.563 -0.021 -20.082 1.00 92.38 80 LEU A C 1
ATOM 644 O O . LEU A 1 80 ? 10.222 -0.297 -21.078 1.00 92.38 80 LEU A O 1
ATOM 648 N N . SER A 1 81 ? 10.112 0.486 -18.973 1.00 92.38 81 SER A N 1
ATOM 649 C CA . SER A 1 81 ? 11.532 0.848 -18.849 1.00 92.38 81 SER A CA 1
ATOM 650 C C . SER A 1 81 ? 12.556 -0.209 -19.299 1.00 92.38 81 SER A C 1
ATOM 652 O O . SER A 1 81 ? 13.621 0.196 -19.752 1.00 92.38 81 SER A O 1
ATOM 654 N N . PRO A 1 82 ? 12.311 -1.537 -19.240 1.00 91.44 82 PRO A N 1
ATOM 655 C CA . PRO A 1 82 ? 13.289 -2.505 -19.744 1.00 91.44 82 PRO A CA 1
ATOM 656 C C . PRO A 1 82 ? 13.390 -2.579 -21.275 1.00 91.44 82 PRO A C 1
ATOM 658 O O . PRO A 1 82 ? 14.338 -3.172 -21.784 1.00 91.44 82 PRO A O 1
ATOM 661 N N . ILE A 1 83 ? 12.398 -2.058 -22.005 1.00 89.88 83 ILE A N 1
ATOM 662 C CA . ILE A 1 83 ? 12.278 -2.198 -23.468 1.00 89.88 83 ILE A CA 1
ATOM 663 C C . ILE A 1 83 ? 12.257 -0.856 -24.216 1.00 89.88 83 ILE A C 1
ATOM 665 O O . ILE A 1 83 ? 12.090 -0.845 -25.436 1.00 89.88 83 ILE A O 1
ATOM 669 N N . THR A 1 84 ? 12.416 0.255 -23.499 1.00 73.00 84 THR A N 1
ATOM 670 C CA . THR A 1 84 ? 12.523 1.624 -24.030 1.00 73.00 84 THR A CA 1
ATOM 671 C C . THR A 1 84 ? 13.784 2.274 -23.500 1.00 73.00 84 THR A C 1
ATOM 673 O O . THR A 1 84 ? 14.562 2.798 -24.322 1.00 73.00 84 THR A O 1
#

Radius of gyration: 15.4 Å; Cα contacts (8 Å, |Δi|>4): 57; chains: 1; bounding box: 36×29×39 Å

Mean predicted aligned error: 3.82 Å

Solvent-accessible surface area (backbone atoms only — not comparable to full-atom values): 5591 Å² total; per-residue (Å²): 97,67,82,45,58,91,75,80,69,98,72,87,60,92,88,61,71,50,36,59,67,52,41,69,72,67,58,49,92,65,34,69,56,49,50,50,48,43,52,50,53,55,49,49,54,53,51,23,62,78,68,73,48,93,78,84,87,86,70,79,74,92,60,80,76,91,74,91,60,98,60,86,53,69,52,45,54,63,71,45,54,91,82,109

pLDDT: mean 93.12, std 5.99, range [59.25, 98.38]

Organism: Phlox drummondii (NCBI:txid103529)

Sequence (84 aa):
TVNVEEHQKPVYNENNWSDLDFIYSKKMTAWMYFVSKTLAEKAAWEAAKENKIDFISIIPPLVVGPFITPTFPPSLITALSPIT

Foldseek 3Di:
DPAADPDDDPDDDPPGAHDLVVLVVVVPPPSVVNVVVRVVVVVVVVVCVVVVHDDDDDDDDLDDDDDPDPDDDPSVCVVCVVPD

InterPro domains:
  IPR001509 NAD-dependent epimerase/dehydratase [PF01370] (29-80)
  IPR036291 NAD(P)-binding domain superfamily [SSF51735] (8-79)
  IPR050425 NAD(P)-dependent dehydratase-like [PTHR10366] (8-73)

Nearest PDB structures (foldseek):
  3c1t-assembly2_B  TM=9.712E-01  e=2.111E-06  Vitis vinifera
  2iod-assembly1_A  TM=9.699E-01  e=3.442E-06  Vitis vinifera
  8fen-assembly1_A  TM=9.700E-01  e=1.491E-05  Panicum virgatum

Secondary structure (DSSP, 8-state):
-----SS--SS--TT----HHHHHHH--TTHHHHHHHHHHHHHHHHHHHHHT---------S--S---SSSPPHHHHHHHTTT-